Protein AF-A0A535IQD4-F1 (afdb_monomer_lite)

Structure (mmCIF, N/CA/C/O backbone):
data_AF-A0A535IQD4-F1
#
_entry.id   AF-A0A535IQD4-F1
#
loop_
_atom_site.group_PDB
_atom_site.id
_atom_site.type_symbol
_atom_site.label_atom_id
_atom_site.label_alt_id
_atom_site.label_comp_id
_atom_site.label_asym_id
_atom_site.label_entity_id
_atom_site.label_seq_id
_atom_site.pdbx_PDB_ins_code
_atom_site.Cartn_x
_atom_site.Cartn_y
_atom_site.Cartn_z
_atom_site.occupancy
_atom_site.B_iso_or_equiv
_atom_site.auth_seq_id
_atom_site.auth_comp_id
_atom_site.auth_asym_id
_atom_site.auth_atom_id
_atom_site.pdbx_PDB_model_num
ATOM 1 N N . MET A 1 1 ? -20.760 -4.739 12.084 1.00 78.94 1 MET A N 1
ATOM 2 C CA . MET A 1 1 ? -19.435 -4.984 11.487 1.00 78.94 1 MET A CA 1
ATOM 3 C C . MET A 1 1 ? -19.165 -3.822 10.558 1.00 78.94 1 MET A C 1
ATOM 5 O O . MET A 1 1 ? -20.065 -3.495 9.793 1.00 78.94 1 MET A O 1
ATOM 9 N N . ILE A 1 2 ? -18.024 -3.152 10.700 1.00 91.19 2 ILE A N 1
ATOM 10 C CA . ILE A 1 2 ? -17.646 -2.053 9.805 1.00 91.19 2 ILE A CA 1
ATOM 11 C C . ILE A 1 2 ? -17.251 -2.621 8.433 1.00 91.19 2 ILE A C 1
ATOM 13 O O . ILE A 1 2 ? -16.684 -3.709 8.377 1.00 91.19 2 ILE A O 1
ATOM 17 N N . SER A 1 3 ? -17.569 -1.929 7.338 1.00 92.56 3 SER A N 1
ATOM 18 C CA . SER A 1 3 ? -17.108 -2.312 5.997 1.00 92.56 3 SER A CA 1
ATOM 19 C C . SER A 1 3 ? -15.739 -1.709 5.673 1.00 92.56 3 SER A C 1
ATOM 21 O O . SER A 1 3 ? -15.331 -0.702 6.254 1.00 92.56 3 SER A O 1
ATOM 23 N N . GLU A 1 4 ? -15.029 -2.290 4.710 1.00 91.75 4 GLU A N 1
ATOM 24 C CA . GLU A 1 4 ? -13.733 -1.773 4.261 1.00 91.75 4 GLU A CA 1
ATOM 25 C C . GLU A 1 4 ? -13.852 -0.364 3.652 1.00 91.75 4 GLU A C 1
ATOM 27 O O . GLU A 1 4 ? -12.981 0.482 3.850 1.00 91.75 4 GLU A O 1
ATOM 32 N N . GLU A 1 5 ? -14.968 -0.053 2.985 1.00 90.50 5 GLU A N 1
ATOM 33 C CA . GLU A 1 5 ? -15.253 1.296 2.486 1.00 90.50 5 GLU A CA 1
ATOM 34 C C . GLU A 1 5 ? -15.460 2.294 3.626 1.00 90.50 5 GLU A C 1
ATOM 36 O O . GLU A 1 5 ? -15.050 3.448 3.511 1.00 90.50 5 GLU A O 1
ATOM 41 N N . GLN A 1 6 ? -16.105 1.874 4.718 1.00 92.25 6 GLN A N 1
ATOM 42 C CA . GLN A 1 6 ? -16.271 2.715 5.905 1.00 92.25 6 GLN A CA 1
ATOM 43 C C . GLN A 1 6 ? -14.923 2.972 6.583 1.00 92.25 6 GLN A C 1
ATOM 45 O O . GLN A 1 6 ? -14.643 4.113 6.942 1.00 92.25 6 GLN A O 1
ATOM 50 N N . VAL A 1 7 ? -14.064 1.950 6.676 1.00 94.56 7 VAL A N 1
ATOM 51 C CA . VAL A 1 7 ? -12.681 2.098 7.152 1.00 94.56 7 VAL A CA 1
ATOM 52 C C . VAL A 1 7 ? -11.920 3.096 6.280 1.00 94.56 7 VAL A C 1
ATOM 54 O O . VAL A 1 7 ? -11.341 4.040 6.808 1.00 94.56 7 VAL A O 1
ATOM 57 N N . LEU A 1 8 ? -11.954 2.952 4.952 1.00 92.31 8 LEU A N 1
ATOM 58 C CA . LEU A 1 8 ? -11.271 3.879 4.044 1.00 92.31 8 LEU A CA 1
ATOM 59 C C . LEU A 1 8 ? -11.772 5.316 4.172 1.00 92.31 8 LEU A C 1
ATOM 61 O O . LEU A 1 8 ? -10.960 6.234 4.142 1.00 92.31 8 LEU A O 1
ATOM 65 N N . ARG A 1 9 ? -13.083 5.519 4.337 1.00 92.88 9 ARG A N 1
ATOM 66 C CA . ARG A 1 9 ? -13.646 6.853 4.591 1.00 92.88 9 ARG A CA 1
ATOM 67 C C . ARG A 1 9 ? -13.146 7.431 5.910 1.00 92.88 9 ARG A C 1
ATOM 69 O O . ARG A 1 9 ? -12.738 8.582 5.929 1.00 92.88 9 ARG A O 1
ATOM 76 N N . ALA A 1 10 ? -13.119 6.641 6.983 1.00 95.06 10 ALA A N 1
ATOM 77 C CA . ALA A 1 10 ? -12.583 7.083 8.270 1.00 95.06 10 ALA A CA 1
ATOM 78 C C . ALA A 1 10 ? -11.090 7.452 8.182 1.00 95.06 10 ALA A C 1
ATOM 80 O O . ALA A 1 10 ? -10.650 8.409 8.812 1.00 95.06 10 ALA A O 1
ATOM 81 N N . LEU A 1 11 ? -10.311 6.741 7.359 1.00 95.50 11 LEU A N 1
ATOM 82 C CA . LEU A 1 11 ? -8.896 7.050 7.125 1.00 95.50 11 LEU A CA 1
ATOM 83 C C . LEU A 1 11 ? -8.662 8.366 6.366 1.00 95.50 11 LEU A C 1
ATOM 85 O O . LEU A 1 11 ? -7.545 8.875 6.402 1.00 95.50 11 LEU A O 1
ATOM 89 N N . GLN A 1 12 ? -9.680 8.950 5.723 1.00 93.31 12 GLN A N 1
ATOM 90 C CA . GLN A 1 12 ? -9.565 10.289 5.124 1.00 93.31 12 GLN A CA 1
ATOM 91 C C . GLN A 1 12 ? -9.454 11.399 6.182 1.00 93.31 12 GLN A C 1
ATOM 93 O O . GLN A 1 12 ? -9.018 12.499 5.851 1.00 93.31 12 GLN A O 1
ATOM 98 N N . ASP A 1 13 ? -9.788 11.113 7.445 1.00 94.06 13 ASP A N 1
ATOM 99 C CA . ASP A 1 13 ? -9.617 12.046 8.565 1.00 94.06 13 ASP A CA 1
ATOM 100 C C . ASP A 1 13 ? -8.165 12.090 9.081 1.00 94.06 13 ASP A C 1
ATOM 102 O O . ASP A 1 13 ? -7.821 12.958 9.883 1.00 94.06 13 ASP A O 1
ATOM 106 N N . VAL A 1 14 ? -7.307 11.158 8.645 1.00 94.50 14 VAL A N 1
ATOM 107 C CA . VAL A 1 14 ? -5.899 11.087 9.055 1.00 94.50 14 VAL A CA 1
ATOM 108 C C . VAL A 1 14 ? -5.026 11.810 8.032 1.00 94.50 14 VAL A C 1
ATOM 110 O O . VAL A 1 14 ? -5.018 11.466 6.846 1.00 94.50 14 VAL A O 1
ATOM 113 N N . ALA A 1 15 ? -4.273 12.806 8.493 1.00 91.00 15 ALA A N 1
ATOM 114 C CA . ALA A 1 15 ? -3.395 13.626 7.665 1.00 91.00 15 ALA A CA 1
ATOM 115 C C . ALA A 1 15 ? -1.919 13.286 7.877 1.00 91.00 15 ALA A C 1
ATOM 117 O O . ALA A 1 15 ? -1.510 12.899 8.968 1.00 91.00 15 ALA A O 1
ATOM 118 N N . ASP A 1 16 ? -1.121 13.454 6.826 1.00 87.88 16 ASP A N 1
ATOM 119 C CA . ASP A 1 16 ? 0.334 13.411 6.944 1.00 87.88 16 ASP A CA 1
ATOM 120 C C . ASP A 1 16 ? 0.828 14.771 7.492 1.00 87.88 16 ASP A C 1
ATOM 122 O O . ASP A 1 16 ? 0.499 15.805 6.911 1.00 87.88 16 ASP A O 1
ATOM 126 N N . PRO A 1 17 ? 1.595 14.832 8.596 1.00 85.81 17 PRO A N 1
ATOM 127 C CA . PRO A 1 17 ? 2.080 16.101 9.148 1.00 85.81 17 PRO A CA 1
ATOM 128 C C . PRO A 1 17 ? 2.995 16.899 8.203 1.00 85.81 17 PRO A C 1
ATOM 130 O O . PRO A 1 17 ? 3.140 18.111 8.366 1.00 85.81 17 PRO A O 1
ATOM 133 N N . GLU A 1 18 ? 3.629 16.235 7.234 1.00 86.31 18 GLU A N 1
ATOM 134 C CA . GLU A 1 18 ? 4.559 16.842 6.278 1.00 86.31 18 GLU A CA 1
ATOM 135 C C . GLU A 1 18 ? 3.865 17.301 4.986 1.00 86.31 18 GLU A C 1
ATOM 137 O O . GLU A 1 18 ? 4.375 18.183 4.288 1.00 86.31 18 GLU A O 1
ATOM 142 N N . PHE A 1 19 ? 2.695 16.739 4.659 1.00 82.94 19 PHE A N 1
ATOM 143 C CA . PHE A 1 19 ? 1.960 17.034 3.427 1.00 82.94 19 PHE A CA 1
ATOM 144 C C . PHE A 1 19 ? 0.535 17.533 3.716 1.00 82.94 19 PHE A C 1
ATOM 146 O O . PHE A 1 19 ? -0.193 16.911 4.476 1.00 82.94 19 PHE A O 1
ATOM 153 N N . PRO A 1 20 ? 0.051 18.600 3.052 1.00 81.94 20 PRO A N 1
ATOM 154 C CA . PRO A 1 20 ? -1.264 19.190 3.329 1.00 81.94 20 PRO A CA 1
ATOM 155 C C . PRO A 1 20 ? -2.430 18.389 2.705 1.00 81.94 20 PRO A C 1
ATOM 157 O O . PRO A 1 20 ? -3.270 18.94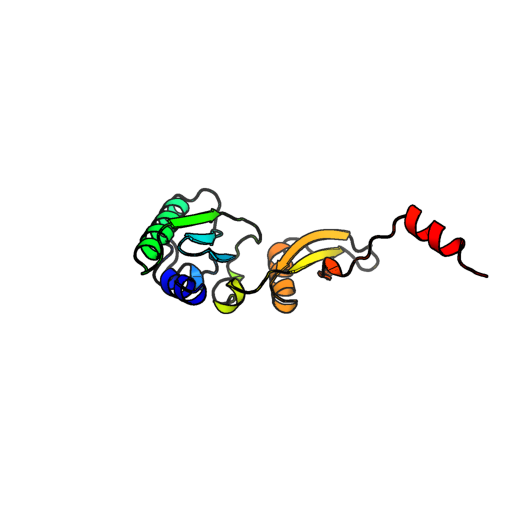9 2.004 1.00 81.94 20 PRO A O 1
ATOM 160 N N . THR A 1 21 ? -2.467 17.070 2.900 1.00 86.38 21 THR A N 1
ATOM 161 C CA . THR A 1 21 ? -3.513 16.164 2.400 1.00 86.38 21 THR A CA 1
ATOM 162 C C . THR A 1 21 ? -3.646 14.924 3.294 1.00 86.38 21 THR A C 1
ATOM 164 O O . THR A 1 21 ? -2.739 14.602 4.061 1.00 86.38 21 THR A O 1
ATOM 167 N N . ASN A 1 22 ? -4.770 14.207 3.193 1.00 91.25 22 ASN A N 1
ATOM 168 C CA . ASN A 1 22 ? -4.969 12.959 3.935 1.00 91.25 22 ASN A CA 1
ATOM 169 C C . ASN A 1 22 ? -4.186 11.782 3.332 1.00 91.25 22 ASN A C 1
ATOM 171 O O . ASN A 1 22 ? -3.835 11.778 2.148 1.00 91.25 22 ASN A O 1
ATOM 175 N N . ILE A 1 23 ? -3.947 10.759 4.153 1.00 91.75 23 ILE A N 1
ATOM 176 C CA . ILE A 1 23 ? -3.136 9.585 3.799 1.00 91.75 23 ILE A CA 1
ATOM 177 C C . ILE A 1 23 ? -3.759 8.710 2.697 1.00 91.75 23 ILE A C 1
ATOM 179 O O . ILE A 1 23 ? -3.041 7.968 2.020 1.00 91.75 23 ILE A O 1
ATOM 183 N N . VAL A 1 24 ? -5.079 8.793 2.492 1.00 89.50 24 VAL A N 1
ATOM 184 C CA . VAL A 1 24 ? -5.784 8.069 1.422 1.00 89.50 24 VAL A CA 1
ATOM 185 C C . VAL A 1 24 ? -5.507 8.740 0.080 1.00 89.50 24 VAL A C 1
ATOM 187 O O . VAL A 1 24 ? -5.028 8.083 -0.842 1.00 89.50 24 VAL A O 1
ATOM 190 N N . ASP A 1 25 ? -5.709 10.053 -0.007 1.00 85.62 25 ASP A N 1
ATOM 191 C CA . ASP A 1 25 ? -5.496 10.838 -1.228 1.00 85.62 25 ASP A CA 1
ATOM 192 C C . ASP A 1 25 ? -4.009 10.958 -1.590 1.00 85.62 25 ASP A C 1
ATOM 194 O O . ASP A 1 25 ? -3.650 11.025 -2.770 1.00 85.62 25 ASP A 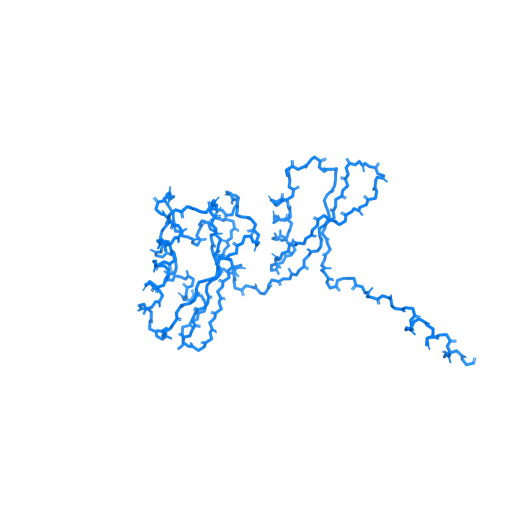O 1
ATOM 198 N N . LEU A 1 26 ? -3.124 10.920 -0.586 1.00 87.25 26 LEU A N 1
ATOM 199 C CA . LEU A 1 26 ? -1.676 10.815 -0.783 1.00 87.25 26 LEU A CA 1
ATOM 200 C C . LEU A 1 26 ? -1.261 9.436 -1.338 1.00 87.25 26 LEU A C 1
ATOM 202 O O . LEU A 1 26 ? -0.145 9.269 -1.837 1.00 87.25 26 LEU A O 1
ATOM 206 N N . GLY A 1 27 ? -2.151 8.442 -1.279 1.00 86.62 27 GLY A N 1
ATOM 207 C CA . GLY A 1 27 ? -1.903 7.088 -1.764 1.00 86.62 27 GLY A CA 1
ATOM 208 C C . GLY A 1 27 ? -0.989 6.269 -0.851 1.00 86.62 27 GLY A C 1
ATOM 209 O O . GLY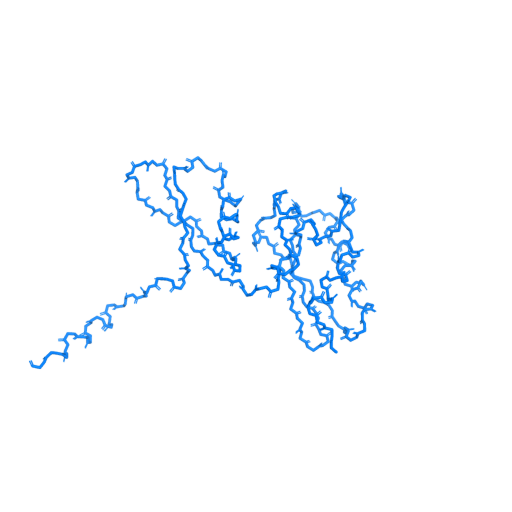 A 1 27 ? -0.260 5.406 -1.348 1.00 86.62 27 GLY A O 1
ATOM 210 N N . LEU A 1 28 ? -0.994 6.548 0.460 1.00 90.62 28 LEU A N 1
ATOM 211 C CA . LEU A 1 28 ? -0.234 5.779 1.452 1.00 90.62 28 LEU A CA 1
ATOM 212 C C . LEU A 1 28 ? -0.929 4.463 1.814 1.00 90.62 28 LEU A C 1
ATOM 214 O O . LEU A 1 28 ? -0.265 3.499 2.189 1.00 90.62 28 LEU A O 1
ATOM 218 N N . ILE A 1 29 ? -2.255 4.390 1.685 1.00 91.81 29 ILE A N 1
ATOM 219 C CA . ILE A 1 29 ? -2.999 3.159 1.960 1.00 91.81 29 ILE A CA 1
ATOM 220 C C . ILE A 1 29 ? -2.855 2.183 0.782 1.00 91.81 29 ILE A C 1
ATOM 222 O O . ILE A 1 29 ? -3.294 2.445 -0.337 1.00 91.81 29 ILE A O 1
ATOM 226 N N . CYS A 1 30 ? -2.244 1.030 1.052 1.00 86.31 30 CYS A N 1
ATOM 227 C CA . CYS A 1 30 ? -1.987 -0.042 0.086 1.00 86.31 30 CYS A CA 1
ATOM 228 C C . CYS A 1 30 ? -3.000 -1.194 0.163 1.00 86.31 30 CYS A C 1
ATOM 230 O O . CYS A 1 30 ? -3.014 -2.035 -0.737 1.00 86.31 30 CYS A O 1
ATOM 232 N N . GLY A 1 31 ? -3.794 -1.269 1.232 1.00 88.44 31 GLY A N 1
ATOM 233 C CA . GLY A 1 31 ? -4.824 -2.291 1.417 1.00 88.44 31 GLY A CA 1
ATOM 234 C C . GLY A 1 31 ? -5.543 -2.154 2.757 1.00 88.44 31 GLY A C 1
ATOM 235 O O . GLY A 1 31 ? -4.956 -1.681 3.733 1.00 88.44 31 GLY A O 1
ATOM 236 N N . VAL A 1 32 ? -6.797 -2.593 2.797 1.00 92.06 32 VAL A N 1
ATOM 237 C CA . VAL A 1 32 ? -7.613 -2.703 4.011 1.00 92.06 32 VAL A CA 1
ATOM 238 C C . VAL A 1 32 ? -8.281 -4.070 3.993 1.00 92.06 32 VAL A C 1
ATOM 240 O O . VAL A 1 32 ? -8.827 -4.459 2.970 1.00 92.06 32 VAL A O 1
ATOM 243 N N . GLU A 1 33 ? -8.216 -4.778 5.114 1.00 92.00 33 GLU A N 1
ATOM 244 C CA . GLU A 1 33 ? -8.868 -6.072 5.318 1.00 92.00 33 GLU A CA 1
ATOM 245 C C . GLU A 1 33 ? -9.641 -6.001 6.645 1.00 92.00 33 GLU A C 1
ATOM 247 O O . GLU A 1 33 ? -9.081 -5.604 7.676 1.00 92.00 33 GLU A O 1
ATOM 252 N N . VAL A 1 34 ? -10.928 -6.362 6.637 1.00 93.62 34 VAL A N 1
ATOM 253 C CA . VAL A 1 34 ? -11.754 -6.414 7.856 1.00 93.62 34 VAL A CA 1
ATOM 254 C C . VAL A 1 34 ? -12.150 -7.854 8.169 1.00 93.62 34 VAL A C 1
ATOM 256 O O . VAL A 1 34 ? -12.823 -8.522 7.387 1.00 93.62 34 VAL A O 1
ATOM 259 N N . HIS A 1 35 ? -11.774 -8.320 9.360 1.00 93.38 35 HIS A N 1
ATOM 260 C CA . HIS A 1 35 ? -12.146 -9.630 9.886 1.00 93.38 35 HIS A CA 1
ATOM 261 C C . HIS A 1 35 ? -12.891 -9.456 11.207 1.00 93.38 35 HIS A C 1
ATOM 263 O O . HIS A 1 35 ? -12.286 -9.187 12.244 1.00 93.38 35 HIS A O 1
ATOM 269 N N . GLU A 1 36 ? -14.215 -9.603 11.166 1.00 91.69 36 GLU A N 1
ATOM 270 C CA . GLU A 1 36 ? -15.102 -9.356 12.306 1.00 91.69 36 GLU A CA 1
ATOM 271 C C . GLU A 1 36 ? -14.929 -7.941 12.885 1.00 91.69 36 GLU A C 1
ATOM 273 O O . GLU A 1 36 ? -15.391 -6.969 12.295 1.00 91.69 36 GLU A O 1
ATOM 278 N N . SER A 1 37 ? -14.277 -7.806 14.038 1.00 93.69 37 SER A N 1
ATOM 279 C CA . SER A 1 37 ? -13.985 -6.523 14.684 1.00 93.69 37 SER A CA 1
ATOM 280 C C . SER A 1 37 ? -12.501 -6.144 14.621 1.00 93.69 37 SER A C 1
ATOM 282 O O . SER A 1 37 ? -12.073 -5.197 15.284 1.00 93.69 37 SER A O 1
ATOM 284 N N . VAL A 1 38 ? -11.696 -6.887 13.857 1.00 95.88 38 VAL A N 1
ATOM 285 C CA . VAL A 1 38 ? -10.270 -6.628 13.652 1.00 95.88 38 VAL A CA 1
ATOM 286 C C . VAL A 1 38 ? -10.067 -5.998 12.280 1.00 95.88 38 VAL A C 1
ATOM 288 O O . VAL A 1 38 ? -10.402 -6.596 11.259 1.00 95.88 38 VAL A O 1
ATOM 291 N N . VAL A 1 39 ? -9.481 -4.804 12.258 1.00 96.94 39 VAL A N 1
ATOM 292 C CA . VAL A 1 39 ? -9.130 -4.097 11.022 1.00 96.94 39 VAL A CA 1
ATOM 293 C C . VAL A 1 39 ? -7.628 -4.190 10.802 1.00 96.94 39 VAL A C 1
ATOM 295 O O . VAL A 1 39 ? -6.841 -3.825 11.680 1.00 96.94 39 VAL A O 1
ATOM 298 N N . LYS A 1 40 ? -7.221 -4.658 9.625 1.00 96.06 40 LYS A N 1
ATOM 299 C CA . LYS A 1 40 ? -5.828 -4.677 9.193 1.00 96.06 40 LYS A CA 1
ATOM 300 C C . LYS A 1 40 ? -5.634 -3.655 8.077 1.00 96.06 40 LYS A C 1
ATOM 302 O O . LYS A 1 40 ? -6.299 -3.715 7.049 1.00 96.06 40 LYS A O 1
ATOM 307 N N . VAL A 1 41 ? -4.717 -2.715 8.285 1.00 95.25 41 VAL A N 1
ATOM 308 C CA . VAL A 1 41 ? -4.389 -1.653 7.327 1.00 95.25 41 VAL A CA 1
ATOM 309 C C . VAL A 1 41 ? -2.957 -1.839 6.859 1.00 95.25 41 VAL A C 1
ATOM 311 O O . VAL A 1 41 ? -2.029 -1.861 7.669 1.00 95.25 41 VAL A O 1
ATOM 314 N N . ARG A 1 42 ? -2.770 -1.952 5.545 1.00 92.62 42 ARG A N 1
ATOM 315 C CA . ARG A 1 42 ? -1.452 -1.993 4.914 1.00 92.62 42 ARG A CA 1
ATOM 316 C C . ARG A 1 42 ? -1.102 -0.598 4.413 1.00 92.62 42 ARG A C 1
ATOM 318 O O . ARG A 1 42 ? -1.846 -0.034 3.613 1.00 92.62 42 ARG A O 1
ATOM 325 N N . VAL A 1 43 ? 0.018 -0.051 4.867 1.00 92.44 43 VAL A N 1
ATOM 326 C CA . VAL A 1 43 ? 0.417 1.343 4.624 1.00 92.44 43 VAL A CA 1
ATOM 327 C C . VAL A 1 43 ? 1.855 1.417 4.105 1.00 92.44 43 VAL A C 1
ATOM 329 O O . VAL A 1 43 ? 2.706 0.634 4.516 1.00 92.44 43 VAL A O 1
ATOM 332 N N . THR A 1 44 ? 2.122 2.335 3.180 1.00 90.75 44 THR A N 1
ATOM 333 C CA . THR A 1 44 ? 3.467 2.723 2.723 1.00 90.75 44 THR A CA 1
ATOM 334 C C . THR A 1 44 ? 3.744 4.167 3.126 1.00 90.75 44 THR A C 1
ATOM 336 O O . THR A 1 44 ? 2.821 4.902 3.464 1.00 90.75 44 THR A O 1
ATOM 339 N N . PHE A 1 45 ? 4.999 4.600 3.043 1.00 89.94 45 PHE A N 1
ATOM 340 C CA . PHE A 1 45 ? 5.394 5.975 3.350 1.00 89.94 45 PHE A CA 1
ATOM 341 C C . PHE A 1 45 ? 6.239 6.589 2.243 1.00 89.94 45 PHE A C 1
ATOM 343 O O . PHE A 1 45 ? 6.716 5.895 1.345 1.00 89.94 45 PHE A O 1
ATOM 350 N N . THR A 1 46 ? 6.420 7.904 2.324 1.00 84.31 46 THR A N 1
ATOM 351 C CA . THR A 1 46 ? 7.186 8.703 1.363 1.00 84.31 46 THR A CA 1
ATOM 352 C C . THR A 1 46 ? 8.702 8.507 1.491 1.00 84.31 46 THR A C 1
ATOM 354 O O . THR A 1 46 ? 9.411 8.639 0.495 1.00 84.31 46 THR A O 1
ATOM 357 N N . ALA A 1 47 ? 9.204 8.161 2.684 1.00 81.00 47 ALA A N 1
ATOM 358 C CA . ALA A 1 47 ? 10.624 7.924 2.964 1.00 81.00 47 ALA A CA 1
ATOM 359 C C . ALA A 1 47 ? 10.819 6.968 4.151 1.00 81.00 47 ALA A C 1
ATOM 361 O O . ALA A 1 47 ? 10.038 7.007 5.091 1.00 81.00 47 ALA A O 1
ATOM 362 N N . MET A 1 48 ? 11.865 6.132 4.138 1.00 80.50 48 MET A N 1
ATOM 363 C CA . MET A 1 48 ? 12.182 5.189 5.226 1.00 80.50 48 MET A CA 1
ATOM 364 C C . MET A 1 48 ? 12.682 5.898 6.498 1.00 80.50 48 MET A C 1
ATOM 366 O O . MET A 1 48 ? 13.566 6.745 6.415 1.00 80.50 48 MET A O 1
ATOM 370 N N . GLY A 1 49 ? 12.184 5.497 7.675 1.00 74.38 49 GLY A N 1
ATOM 371 C CA . GLY A 1 49 ? 12.704 5.948 8.975 1.00 74.38 49 GLY A CA 1
ATOM 372 C C . GLY A 1 49 ? 12.304 7.368 9.392 1.00 74.38 49 GLY A C 1
ATOM 373 O O . GLY A 1 49 ? 12.953 7.945 10.262 1.00 74.38 49 GLY A O 1
ATOM 374 N N . CYS A 1 50 ? 11.266 7.944 8.778 1.00 77.12 50 CYS A N 1
ATOM 375 C CA . CYS A 1 50 ? 10.740 9.246 9.183 1.00 77.12 50 CYS A CA 1
ATOM 376 C C . CYS A 1 50 ? 9.985 9.123 10.524 1.00 77.12 50 CYS A C 1
ATOM 378 O O . CYS A 1 50 ? 9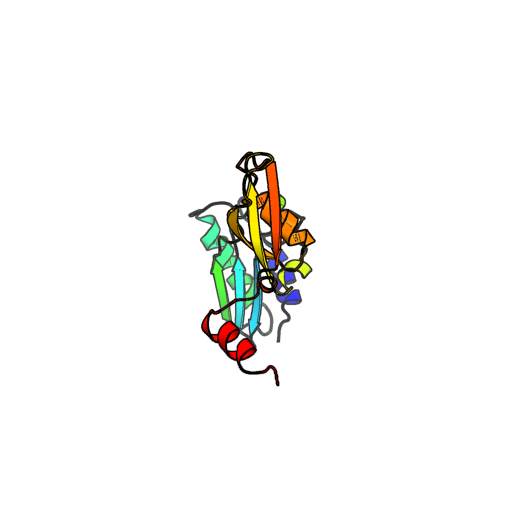.116 8.258 10.632 1.00 77.12 50 CYS A O 1
ATOM 380 N N . PRO A 1 51 ? 10.239 9.981 11.533 1.00 78.75 51 PRO A N 1
ATOM 381 C CA . PRO A 1 51 ? 9.501 9.951 12.802 1.00 78.75 51 PRO A CA 1
ATOM 382 C C . PRO A 1 51 ? 7.985 10.146 12.630 1.00 78.75 51 PRO A C 1
ATOM 384 O O . PRO A 1 51 ? 7.206 9.648 13.438 1.00 78.75 51 PRO A O 1
ATOM 387 N N . CYS A 1 52 ? 7.550 10.796 11.546 1.00 86.62 52 CYS A N 1
ATOM 388 C CA . CYS A 1 52 ? 6.133 10.948 11.211 1.00 86.62 52 CYS A CA 1
ATOM 389 C C . CYS A 1 52 ? 5.432 9.608 10.923 1.00 86.62 52 CYS A C 1
ATOM 391 O O . CYS A 1 52 ? 4.211 9.536 11.013 1.00 86.62 52 CYS A O 1
ATOM 393 N N . MET A 1 53 ? 6.172 8.539 10.601 1.00 90.12 53 MET A N 1
ATOM 394 C CA . MET A 1 53 ? 5.602 7.206 10.375 1.00 90.12 53 MET A CA 1
ATOM 395 C C . MET A 1 53 ? 4.863 6.687 11.596 1.00 90.12 53 MET A C 1
ATOM 397 O O . MET A 1 53 ? 3.715 6.263 11.480 1.00 90.12 53 MET A O 1
ATOM 401 N N . ASP A 1 54 ? 5.525 6.732 12.752 1.00 90.38 54 ASP A N 1
ATOM 402 C CA . ASP A 1 54 ? 4.974 6.212 13.997 1.00 90.38 54 ASP A CA 1
ATOM 403 C C . ASP A 1 54 ? 3.715 7.001 14.370 1.00 90.38 54 ASP A C 1
ATOM 405 O O . ASP A 1 54 ? 2.689 6.404 14.694 1.00 90.38 54 ASP A O 1
ATOM 409 N N . TRP A 1 55 ? 3.747 8.327 14.196 1.00 91.44 55 TRP A N 1
ATOM 410 C CA . TRP A 1 55 ? 2.595 9.204 14.425 1.00 91.44 55 TRP A CA 1
ATOM 411 C C . TRP A 1 55 ? 1.420 8.869 13.508 1.00 91.44 55 TRP A C 1
ATOM 413 O O . TRP A 1 55 ? 0.310 8.667 13.989 1.00 91.44 55 TRP A O 1
ATOM 423 N N . ILE A 1 56 ? 1.655 8.716 12.202 1.00 93.62 56 ILE A N 1
ATOM 424 C CA . ILE A 1 56 ? 0.600 8.335 11.253 1.00 93.62 56 ILE A CA 1
ATOM 425 C C . ILE A 1 56 ? 0.012 6.964 11.620 1.00 93.62 56 ILE A C 1
ATOM 427 O O . ILE A 1 56 ? -1.199 6.766 11.544 1.00 93.62 56 ILE A O 1
ATOM 431 N N . GLN A 1 57 ? 0.835 5.996 12.035 1.00 94.62 57 GLN A N 1
ATOM 432 C CA . GLN A 1 57 ? 0.337 4.682 12.455 1.00 94.62 57 GLN A CA 1
ATOM 433 C C . GLN A 1 57 ? -0.482 4.741 13.746 1.00 94.62 57 GLN A C 1
ATOM 435 O O . GLN A 1 57 ? -1.455 3.993 13.883 1.00 94.62 57 GLN A O 1
ATOM 440 N N . GLU A 1 58 ? -0.092 5.586 14.696 1.00 94.88 58 GLU A N 1
ATOM 441 C CA . GLU A 1 58 ? -0.854 5.844 15.917 1.00 94.88 58 GLU A CA 1
ATOM 442 C C . GLU A 1 58 ? -2.188 6.524 15.605 1.00 94.88 58 GLU A C 1
ATOM 444 O O . GLU A 1 58 ? -3.221 6.046 16.077 1.00 94.88 58 GLU A O 1
ATOM 449 N N . ASP A 1 59 ? -2.198 7.532 14.732 1.00 95.56 59 ASP A N 1
ATOM 450 C CA . ASP A 1 59 ? -3.412 8.226 14.300 1.00 95.56 59 ASP A CA 1
ATOM 451 C C . ASP A 1 59 ? -4.367 7.295 13.547 1.00 95.56 59 ASP A C 1
ATOM 453 O O . ASP A 1 59 ? -5.566 7.285 13.829 1.00 95.56 59 ASP A O 1
ATOM 457 N N . ILE A 1 60 ? -3.853 6.433 12.658 1.00 96.62 60 ILE A N 1
ATOM 458 C CA . ILE A 1 60 ? -4.639 5.370 12.008 1.00 96.62 60 ILE A CA 1
ATOM 459 C C . ILE A 1 60 ? -5.324 4.495 13.062 1.00 96.62 60 ILE A C 1
ATOM 461 O O . ILE A 1 60 ? -6.527 4.233 12.975 1.00 96.62 60 ILE A O 1
ATOM 465 N N . LYS A 1 61 ? -4.571 4.026 14.065 1.00 96.81 61 LYS A N 1
ATOM 466 C CA . LYS A 1 61 ? -5.116 3.164 15.124 1.00 96.81 61 LYS A CA 1
ATOM 467 C C . LYS A 1 61 ? -6.158 3.904 15.950 1.00 96.81 61 LYS A C 1
ATOM 469 O O . LYS A 1 61 ? -7.244 3.366 16.144 1.00 96.81 61 LYS A O 1
ATOM 474 N N . ALA A 1 62 ? -5.852 5.112 16.415 1.00 96.75 62 ALA A N 1
ATOM 475 C CA . ALA A 1 62 ? -6.748 5.914 17.238 1.00 96.75 62 ALA A CA 1
ATOM 476 C C . ALA A 1 62 ? -8.051 6.230 16.496 1.00 96.75 62 ALA A C 1
ATOM 478 O O . ALA A 1 62 ? -9.138 6.037 17.043 1.00 96.75 62 ALA A O 1
ATOM 479 N N . ARG A 1 63 ? -7.946 6.635 15.226 1.00 97.12 63 ARG A N 1
ATOM 480 C CA . ARG A 1 63 ? -9.098 6.955 14.388 1.00 97.12 63 ARG A CA 1
ATOM 481 C C . ARG A 1 63 ? -9.976 5.740 14.132 1.00 97.12 63 ARG A C 1
ATOM 483 O O . ARG A 1 63 ? -11.189 5.856 14.218 1.00 97.12 63 ARG A O 1
ATOM 490 N N . LEU A 1 64 ? -9.400 4.581 13.824 1.00 96.94 64 LEU A N 1
ATOM 491 C CA . LEU A 1 64 ? -10.193 3.382 13.548 1.00 96.94 64 LEU A CA 1
ATOM 492 C C . LEU A 1 64 ? -10.753 2.730 14.817 1.00 96.94 64 LEU A C 1
ATOM 494 O O . LEU A 1 64 ? -11.825 2.141 14.762 1.00 96.94 64 LEU A O 1
ATOM 498 N N . LEU A 1 65 ? -10.081 2.852 15.964 1.00 96.94 65 LEU A N 1
ATOM 499 C CA . LEU A 1 65 ? -10.598 2.359 17.247 1.00 96.94 65 LEU A CA 1
ATOM 500 C C . LEU A 1 65 ? -11.802 3.161 17.764 1.00 96.94 65 LEU A C 1
ATOM 502 O O . LEU A 1 65 ? -12.535 2.652 18.608 1.00 96.94 65 LEU A O 1
ATOM 506 N N . SER A 1 66 ? -12.022 4.390 17.283 1.00 95.81 66 SER A N 1
ATOM 507 C CA . SER A 1 66 ? -13.227 5.158 17.618 1.00 95.81 66 SER A CA 1
ATOM 508 C C . SER A 1 66 ? -14.453 4.759 16.788 1.00 95.81 66 SER A C 1
ATOM 510 O O . SER A 1 66 ? -15.568 5.171 17.112 1.00 95.81 66 SER A O 1
ATOM 512 N N . GLU A 1 67 ? -14.275 3.942 15.746 1.00 95.81 67 GLU A N 1
ATOM 513 C CA . GLU A 1 67 ? -15.373 3.462 14.916 1.00 95.81 67 GLU A CA 1
ATOM 514 C C . GLU A 1 67 ? -16.181 2.355 15.600 1.00 95.81 67 GLU A C 1
ATOM 516 O O . GLU A 1 67 ? -15.655 1.405 16.190 1.00 95.81 67 GLU A O 1
ATOM 521 N N . ALA A 1 68 ? -17.504 2.434 15.461 1.00 93.38 68 ALA A N 1
ATOM 522 C CA . ALA A 1 68 ? -18.401 1.439 16.025 1.00 93.38 68 ALA A CA 1
ATOM 523 C C . ALA A 1 68 ? -18.175 0.060 15.377 1.00 93.38 68 ALA A C 1
ATOM 525 O O . ALA A 1 68 ? -18.373 -0.134 14.177 1.00 93.38 68 ALA A O 1
ATOM 526 N N . GLY A 1 69 ? -17.824 -0.931 16.199 1.00 91.88 69 GLY A N 1
ATOM 527 C CA . GLY A 1 69 ? -17.600 -2.307 15.752 1.00 91.88 69 GLY A CA 1
ATOM 528 C C . GLY A 1 69 ? -16.142 -2.662 15.457 1.00 91.88 69 GLY A C 1
ATOM 529 O O . GLY A 1 69 ? -15.899 -3.779 15.006 1.00 91.88 69 GLY A O 1
ATOM 530 N N . VAL A 1 70 ? -15.189 -1.771 15.747 1.00 96.56 70 VAL A N 1
ATOM 531 C CA . VAL A 1 70 ? -13.750 -2.071 15.737 1.00 96.56 70 VAL A CA 1
ATOM 532 C C . VAL A 1 70 ? -13.275 -2.327 17.168 1.00 96.56 70 VAL A C 1
ATOM 534 O O . VAL A 1 70 ? -13.456 -1.497 18.050 1.00 96.56 70 VAL A O 1
ATOM 537 N N . SER A 1 71 ? -12.661 -3.485 17.419 1.00 96.00 71 SER A N 1
ATOM 538 C CA . SER A 1 71 ? -12.057 -3.830 18.717 1.00 96.00 71 SER A CA 1
ATOM 539 C C . SER A 1 71 ? -10.532 -3.863 18.676 1.00 96.00 71 SER A C 1
ATOM 541 O O . SER A 1 71 ? -9.879 -3.773 19.716 1.00 96.00 71 SER A O 1
ATOM 543 N N . ARG A 1 72 ? -9.946 -4.013 17.483 1.00 96.25 72 ARG A N 1
ATOM 544 C CA . ARG A 1 72 ? -8.498 -4.073 17.293 1.00 96.25 72 ARG A CA 1
ATOM 545 C C . ARG A 1 72 ? -8.115 -3.547 15.919 1.00 96.25 72 ARG A C 1
ATOM 547 O O . ARG A 1 72 ? -8.749 -3.880 14.924 1.00 96.25 72 ARG A O 1
ATOM 554 N N . VAL A 1 73 ? -7.015 -2.802 15.871 1.00 97.44 73 VAL A N 1
ATOM 555 C CA . VAL A 1 73 ? -6.418 -2.303 14.629 1.00 97.44 73 VAL A CA 1
ATOM 556 C C . VAL A 1 73 ? -4.982 -2.803 14.529 1.00 97.44 73 VAL A C 1
ATOM 558 O O . VAL A 1 73 ? -4.224 -2.743 15.499 1.00 97.44 73 VAL A O 1
ATOM 561 N N . GLN A 1 74 ? -4.610 -3.324 13.364 1.00 96.19 74 GLN A N 1
ATOM 562 C CA . GLN A 1 74 ? -3.255 -3.758 13.039 1.00 96.19 74 GLN A CA 1
ATOM 563 C C . GLN A 1 74 ? -2.756 -2.971 11.831 1.00 96.19 74 GLN A C 1
ATOM 565 O O . GLN A 1 74 ? -3.423 -2.929 10.802 1.00 96.19 74 GLN A O 1
ATOM 570 N N . THR A 1 75 ? -1.579 -2.367 11.948 1.00 95.06 75 THR A N 1
ATOM 571 C CA . THR A 1 75 ? -0.926 -1.648 10.852 1.00 95.06 75 THR A CA 1
ATOM 572 C C . THR A 1 75 ? 0.259 -2.467 10.348 1.00 95.06 75 THR A C 1
ATOM 574 O O . THR A 1 75 ? 1.133 -2.837 11.129 1.00 95.06 75 THR A O 1
ATOM 577 N N . GLU A 1 76 ? 0.295 -2.753 9.049 1.00 93.38 76 GLU A N 1
ATOM 578 C CA . GLU A 1 76 ? 1.400 -3.435 8.369 1.00 93.38 76 GLU A CA 1
ATOM 579 C C . GLU A 1 76 ? 2.092 -2.439 7.438 1.00 93.38 76 GLU A C 1
ATOM 581 O O . GLU A 1 76 ? 1.471 -1.921 6.508 1.00 93.38 76 GLU A O 1
ATOM 586 N N . VAL A 1 77 ? 3.374 -2.165 7.683 1.00 91.44 77 VAL A N 1
ATOM 587 C CA . VAL A 1 77 ? 4.168 -1.324 6.782 1.00 91.44 77 VAL A CA 1
ATOM 588 C C . VAL A 1 77 ? 4.642 -2.165 5.608 1.00 91.44 77 VAL A C 1
ATOM 590 O O . VAL A 1 77 ? 5.238 -3.222 5.805 1.00 91.44 77 VAL A O 1
ATOM 593 N N . THR A 1 78 ? 4.408 -1.683 4.391 1.00 86.69 78 THR A N 1
ATOM 594 C CA . THR A 1 78 ? 4.935 -2.283 3.166 1.00 86.69 78 THR A CA 1
ATOM 595 C C . THR A 1 78 ? 5.643 -1.239 2.318 1.00 86.69 78 THR A C 1
ATOM 597 O O . THR A 1 78 ? 5.245 -0.077 2.286 1.00 86.69 78 THR A O 1
ATOM 600 N N . TRP A 1 79 ? 6.672 -1.684 1.606 1.00 82.44 79 TRP A N 1
ATOM 601 C CA . TRP A 1 79 ? 7.405 -0.896 0.617 1.00 82.44 79 TRP A CA 1
ATOM 602 C C . TRP A 1 79 ? 7.149 -1.385 -0.811 1.00 82.44 79 TRP A C 1
ATOM 604 O O . TRP A 1 79 ? 7.757 -0.880 -1.748 1.00 82.44 79 TRP A O 1
ATOM 614 N N . ASP A 1 80 ? 6.249 -2.362 -0.980 1.00 69.56 80 ASP A N 1
ATOM 615 C CA . ASP A 1 80 ? 5.827 -2.883 -2.278 1.00 69.56 80 ASP A CA 1
ATOM 616 C C . ASP A 1 80 ? 4.331 -2.567 -2.529 1.00 69.56 80 ASP A C 1
ATOM 618 O O . ASP A 1 80 ? 3.444 -3.112 -1.852 1.00 69.56 80 ASP A O 1
ATOM 622 N N . PRO A 1 81 ? 4.007 -1.659 -3.473 1.00 65.50 81 PRO A N 1
ATOM 623 C CA . PRO A 1 81 ? 4.923 -0.953 -4.369 1.00 65.50 81 PRO A CA 1
ATOM 624 C C . PRO A 1 81 ? 5.550 0.260 -3.678 1.00 65.50 81 PRO A C 1
ATOM 626 O O . PRO A 1 81 ? 4.881 0.916 -2.871 1.00 65.50 81 PRO A O 1
ATOM 629 N N . VAL A 1 82 ? 6.775 0.614 -4.081 1.00 71.44 82 VAL A N 1
ATOM 630 C CA . VAL A 1 82 ? 7.459 1.828 -3.608 1.00 71.44 82 VAL A CA 1
ATOM 631 C C . VAL A 1 82 ? 6.556 3.037 -3.856 1.00 71.44 82 VAL A C 1
ATOM 633 O O . VAL A 1 82 ? 5.961 3.191 -4.931 1.00 71.44 82 VAL A O 1
ATOM 636 N N . TRP A 1 83 ? 6.392 3.882 -2.841 1.00 81.50 83 TRP A N 1
ATOM 637 C CA . TRP A 1 83 ? 5.587 5.087 -2.982 1.00 81.50 83 TRP A CA 1
ATOM 638 C C . TRP A 1 83 ? 6.282 6.102 -3.894 1.00 81.50 83 TRP A C 1
ATOM 640 O O . TRP A 1 83 ? 7.489 6.309 -3.813 1.00 81.50 83 TRP A O 1
ATOM 650 N N . THR A 1 84 ? 5.507 6.787 -4.735 1.00 73.50 84 THR A N 1
ATOM 651 C CA . THR A 1 84 ? 5.987 7.941 -5.501 1.00 73.50 84 THR A CA 1
ATOM 652 C C . THR A 1 84 ? 4.906 9.015 -5.573 1.00 73.50 84 THR A C 1
ATOM 654 O O . THR A 1 84 ? 3.711 8.723 -5.474 1.00 73.50 84 THR A O 1
ATOM 657 N N . LYS A 1 85 ? 5.312 10.258 -5.869 1.00 77.06 85 LYS A N 1
ATOM 658 C CA . LYS A 1 85 ? 4.405 11.410 -6.042 1.00 77.06 85 LYS A CA 1
ATOM 659 C C . LYS A 1 85 ? 3.297 11.187 -7.079 1.00 77.06 85 LYS A C 1
ATOM 661 O O . LYS A 1 85 ? 2.297 11.890 -7.055 1.00 77.06 85 LYS A O 1
ATOM 666 N N . ARG A 1 86 ? 3.448 10.216 -7.988 1.00 69.31 86 ARG A N 1
ATOM 667 C CA . ARG A 1 86 ? 2.433 9.890 -9.004 1.00 69.31 86 ARG A CA 1
ATOM 668 C C . ARG A 1 86 ? 1.193 9.214 -8.416 1.00 69.31 86 ARG A C 1
ATOM 670 O O . ARG A 1 86 ? 0.190 9.132 -9.111 1.00 69.31 86 ARG A O 1
ATOM 677 N N . ARG A 1 87 ? 1.253 8.718 -7.174 1.00 73.19 87 ARG A N 1
ATOM 678 C CA . ARG A 1 87 ? 0.110 8.085 -6.491 1.00 73.19 87 ARG A CA 1
ATOM 679 C C . ARG A 1 87 ? -0.904 9.100 -5.969 1.00 73.19 87 ARG A C 1
ATOM 681 O O . ARG A 1 87 ? -2.066 8.741 -5.804 1.00 73.19 87 ARG A O 1
ATOM 688 N N . ILE A 1 88 ? -0.481 10.351 -5.782 1.00 74.44 88 ILE A N 1
ATOM 689 C CA . ILE A 1 88 ? -1.318 11.445 -5.286 1.00 74.44 88 ILE A CA 1
ATOM 690 C C . ILE A 1 88 ? -2.507 11.641 -6.233 1.00 74.44 88 ILE A C 1
ATOM 692 O O . ILE A 1 88 ? -2.320 11.962 -7.406 1.00 74.44 88 ILE A O 1
ATOM 696 N N . GLY A 1 89 ? -3.722 11.394 -5.740 1.00 66.81 89 GLY A N 1
ATOM 697 C CA . GLY A 1 89 ? -4.969 11.501 -6.509 1.00 66.81 89 GLY A CA 1
ATOM 698 C C . GLY A 1 89 ? -5.150 10.488 -7.653 1.00 66.81 89 GLY A C 1
ATOM 699 O O . GLY A 1 89 ? -6.187 10.502 -8.315 1.00 66.81 89 GLY A O 1
ATOM 700 N N . ALA A 1 90 ? -4.174 9.609 -7.903 1.00 60.94 90 ALA A N 1
ATOM 701 C CA . ALA A 1 90 ? -4.248 8.592 -8.953 1.00 60.94 90 ALA A CA 1
ATOM 702 C C . ALA A 1 90 ? -4.911 7.294 -8.474 1.00 60.94 90 ALA A C 1
ATOM 704 O O . ALA A 1 90 ? -5.481 6.568 -9.285 1.00 60.94 90 ALA A O 1
ATOM 705 N N . MET A 1 91 ? -4.834 6.998 -7.173 1.00 63.19 91 MET A N 1
ATOM 706 C CA . MET A 1 91 ? -5.502 5.845 -6.569 1.00 63.19 91 MET A CA 1
ATOM 707 C C . MET A 1 91 ? -6.862 6.257 -6.021 1.00 63.19 91 MET A C 1
ATOM 709 O O . MET A 1 91 ? -6.954 7.141 -5.172 1.00 63.19 91 MET A O 1
ATOM 713 N N . LYS A 1 92 ? -7.925 5.597 -6.480 1.00 68.38 92 LYS A N 1
ATOM 714 C CA . LYS A 1 92 ? -9.255 5.755 -5.890 1.00 68.38 92 LYS A CA 1
ATOM 715 C C . LYS A 1 92 ? -9.378 4.838 -4.671 1.00 68.38 92 LYS A C 1
ATOM 717 O O . LYS A 1 92 ? -8.797 3.752 -4.676 1.00 68.38 92 LYS A O 1
ATOM 722 N N . PRO A 1 93 ? -10.210 5.180 -3.671 1.00 69.06 93 PRO A N 1
ATOM 723 C CA . PRO A 1 93 ? -10.505 4.276 -2.556 1.00 69.06 93 PRO A CA 1
ATOM 724 C C . PRO A 1 93 ? -10.970 2.887 -3.022 1.00 69.06 93 PRO A C 1
ATOM 726 O O . PRO A 1 93 ? -10.581 1.873 -2.453 1.00 69.06 93 PRO A O 1
ATOM 729 N N . SER A 1 94 ? -11.722 2.824 -4.127 1.00 66.12 94 SER A N 1
ATOM 730 C CA . SER A 1 94 ? -12.143 1.561 -4.747 1.00 66.12 94 SER A CA 1
ATOM 731 C C . SER A 1 94 ? -10.990 0.679 -5.221 1.00 66.12 94 SER A C 1
ATOM 733 O O . SER A 1 94 ? -11.175 -0.524 -5.354 1.00 66.12 94 SER A O 1
ATOM 735 N N . ASP A 1 95 ? -9.826 1.254 -5.519 1.00 70.38 95 ASP A N 1
ATOM 736 C CA . ASP A 1 95 ? -8.676 0.519 -6.049 1.00 70.38 95 ASP A CA 1
ATOM 737 C C . ASP A 1 95 ? -7.903 -0.181 -4.925 1.00 70.38 95 ASP A C 1
ATOM 739 O O . ASP A 1 95 ? -7.246 -1.190 -5.165 1.00 70.38 95 ASP A O 1
ATOM 743 N N . VAL A 1 96 ? -8.031 0.322 -3.691 1.00 73.00 96 VAL A N 1
ATOM 744 C CA . VAL A 1 96 ? -7.409 -0.237 -2.483 1.00 73.00 96 VAL A CA 1
ATOM 745 C C . VAL A 1 96 ? -8.071 -1.552 -2.055 1.00 73.00 96 VAL A C 1
ATOM 747 O O . VAL A 1 96 ? -7.396 -2.422 -1.512 1.00 73.00 96 VAL A O 1
ATOM 750 N N . LEU A 1 97 ? -9.373 -1.706 -2.318 1.00 71.81 97 LEU A N 1
ATOM 751 C CA . LEU A 1 97 ? -10.170 -2.868 -1.894 1.00 71.81 97 LEU A CA 1
ATOM 752 C C . LEU A 1 97 ? -10.187 -4.014 -2.911 1.00 71.81 97 LEU A C 1
ATOM 754 O O . LEU A 1 97 ? -10.722 -5.089 -2.655 1.00 71.81 97 LEU A O 1
ATOM 758 N N . ARG A 1 98 ? -9.634 -3.801 -4.107 1.00 69.94 98 ARG A N 1
ATOM 759 C CA . ARG A 1 98 ? -9.659 -4.822 -5.157 1.00 69.94 98 ARG A CA 1
ATOM 760 C C . ARG A 1 98 ? -8.568 -5.874 -4.919 1.00 69.94 98 ARG A C 1
ATOM 762 O O . ARG A 1 98 ? -7.425 -5.503 -4.642 1.00 69.94 98 ARG A O 1
ATOM 769 N N . PRO A 1 99 ? -8.863 -7.175 -5.117 1.00 69.31 99 PRO A N 1
ATOM 770 C CA . PRO A 1 99 ? -7.854 -8.226 -5.045 1.00 69.31 99 PRO A CA 1
ATOM 771 C C . PRO A 1 99 ? -6.695 -7.924 -5.995 1.00 69.31 99 PRO A C 1
ATOM 773 O O . PRO A 1 99 ? -6.900 -7.720 -7.193 1.00 69.31 99 PRO A O 1
ATOM 776 N N . ARG A 1 100 ? -5.466 -7.891 -5.473 1.00 73.50 100 ARG A N 1
ATOM 777 C CA . ARG A 1 100 ? -4.287 -7.597 -6.292 1.00 73.50 100 ARG A CA 1
ATOM 778 C C . ARG A 1 100 ? -3.838 -8.865 -7.016 1.00 73.50 100 ARG A C 1
ATOM 780 O O . ARG A 1 100 ? -3.509 -9.868 -6.390 1.00 73.50 100 ARG A O 1
ATOM 787 N N . ARG A 1 101 ? -3.795 -8.804 -8.343 1.00 83.69 101 ARG A N 1
ATOM 788 C CA . ARG A 1 101 ? -3.174 -9.813 -9.204 1.00 83.69 101 ARG A CA 1
ATOM 789 C C . ARG A 1 101 ? -1.676 -9.543 -9.293 1.00 83.69 101 ARG A C 1
ATOM 791 O O . ARG A 1 101 ? -1.242 -8.390 -9.277 1.00 83.69 101 ARG A O 1
ATOM 798 N N . LYS A 1 102 ? -0.887 -10.610 -9.381 1.00 88.56 102 LYS A N 1
ATOM 799 C CA . LYS A 1 102 ? 0.560 -10.524 -9.578 1.00 88.56 102 LYS A CA 1
ATOM 800 C C . LYS A 1 102 ? 0.866 -10.409 -11.071 1.00 88.56 102 LYS A C 1
ATOM 802 O O . LYS A 1 102 ? 0.276 -11.127 -11.877 1.00 88.56 102 LYS A O 1
ATOM 807 N N . PHE A 1 103 ? 1.784 -9.519 -11.419 1.00 92.94 103 PHE A N 1
ATOM 808 C CA . PHE A 1 103 ? 2.289 -9.324 -12.772 1.00 92.94 103 PHE A CA 1
ATOM 809 C C . PHE A 1 103 ? 3.811 -9.415 -12.764 1.00 92.94 103 PHE A C 1
ATOM 811 O O . PHE A 1 103 ? 4.466 -8.775 -11.940 1.00 92.94 103 PHE A O 1
ATOM 818 N N . ASP A 1 104 ? 4.362 -10.176 -13.700 1.00 94.25 104 ASP A N 1
ATOM 819 C CA . ASP A 1 104 ? 5.794 -10.251 -13.951 1.00 94.25 104 ASP A CA 1
ATOM 820 C C . ASP A 1 104 ? 6.195 -9.127 -14.916 1.00 94.25 104 ASP A C 1
ATOM 822 O O . ASP A 1 104 ? 5.531 -8.885 -15.933 1.00 94.25 104 ASP A O 1
ATOM 826 N N . VAL A 1 105 ? 7.264 -8.409 -14.571 1.00 94.44 105 VAL A N 1
ATOM 827 C CA . VAL A 1 105 ? 7.769 -7.249 -15.312 1.00 94.44 105 VAL A CA 1
ATOM 828 C C . VAL A 1 105 ? 9.011 -7.651 -16.088 1.00 94.44 105 VAL A C 1
ATOM 830 O O . VAL A 1 105 ? 9.974 -8.163 -15.515 1.00 94.44 105 VAL A O 1
ATOM 833 N N . PHE A 1 106 ? 9.003 -7.378 -17.389 1.00 95.50 106 PHE A N 1
ATOM 834 C CA . PHE A 1 106 ? 10.101 -7.679 -18.299 1.00 95.50 106 PHE A CA 1
ATOM 835 C C . PHE A 1 106 ? 10.609 -6.407 -18.963 1.00 95.50 106 PHE A C 1
ATOM 837 O O . PHE A 1 106 ? 9.812 -5.537 -19.318 1.00 95.50 106 PHE A O 1
ATOM 844 N N . ALA A 1 107 ? 11.916 -6.317 -19.189 1.00 95.44 107 ALA A N 1
ATOM 845 C CA . ALA A 1 107 ? 12.510 -5.199 -19.909 1.00 95.44 107 ALA A CA 1
ATOM 846 C C . ALA A 1 107 ? 13.671 -5.622 -20.812 1.00 95.44 107 ALA A C 1
ATOM 848 O O . ALA A 1 107 ? 14.240 -6.706 -20.664 1.00 95.44 107 ALA A O 1
ATOM 849 N N . ARG A 1 108 ? 14.016 -4.746 -21.760 1.00 95.12 108 ARG A 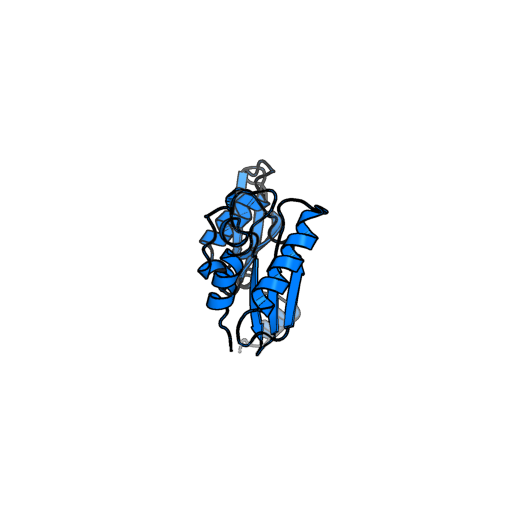N 1
ATOM 850 C CA . ARG A 1 108 ? 15.222 -4.850 -22.594 1.00 95.12 108 ARG A CA 1
ATOM 851 C C . ARG A 1 108 ? 15.834 -3.477 -22.863 1.00 95.12 108 ARG A C 1
ATOM 853 O O . ARG A 1 108 ? 15.128 -2.466 -22.833 1.00 95.12 108 ARG A O 1
ATOM 860 N N . ARG A 1 109 ? 17.144 -3.437 -23.119 1.00 93.19 109 ARG A N 1
ATOM 861 C CA . ARG A 1 109 ? 17.914 -2.188 -23.273 1.00 93.19 109 ARG A CA 1
ATOM 862 C C . ARG A 1 109 ? 18.050 -1.730 -24.721 1.00 93.19 109 ARG A C 1
ATOM 864 O O . ARG A 1 109 ? 18.097 -0.528 -24.955 1.00 93.19 109 ARG A O 1
ATOM 871 N N . ALA A 1 110 ? 18.049 -2.650 -25.680 1.00 94.06 110 ALA A N 1
ATOM 872 C CA . ALA A 1 110 ? 18.064 -2.329 -27.101 1.00 94.06 110 ALA A CA 1
ATOM 873 C C . ALA A 1 110 ? 17.090 -3.194 -27.913 1.00 94.06 110 ALA A C 1
ATOM 875 O O . ALA A 1 110 ? 16.597 -4.236 -27.473 1.00 94.06 110 ALA A O 1
ATOM 876 N N . ALA A 1 111 ? 16.815 -2.755 -29.142 1.00 91.94 111 ALA A N 1
ATOM 877 C CA . ALA A 1 111 ? 16.079 -3.556 -30.106 1.00 91.94 111 ALA A CA 1
ATOM 878 C C . ALA A 1 111 ? 16.875 -4.826 -30.451 1.00 91.94 111 ALA A C 1
ATOM 880 O O . ALA A 1 111 ? 18.030 -4.748 -30.857 1.00 91.94 111 ALA A O 1
ATOM 881 N N . GLY A 1 112 ? 16.240 -5.989 -30.304 1.00 91.56 112 GLY A N 1
ATOM 882 C CA . GLY A 1 112 ? 16.867 -7.294 -30.548 1.00 91.56 112 GLY A CA 1
ATOM 883 C C . GLY A 1 112 ? 17.433 -7.974 -29.299 1.00 91.56 112 GLY A C 1
ATOM 884 O O . GLY A 1 112 ? 17.610 -9.188 -29.326 1.00 91.56 112 GLY A O 1
ATOM 885 N N . ASP A 1 113 ? 17.618 -7.243 -28.195 1.00 94.50 113 ASP A N 1
ATOM 886 C CA . ASP A 1 113 ? 17.972 -7.850 -26.910 1.00 94.50 113 ASP A CA 1
ATOM 887 C C . ASP A 1 113 ? 16.842 -8.767 -26.406 1.00 94.50 113 ASP A C 1
ATOM 889 O O . ASP A 1 113 ? 15.655 -8.479 -26.646 1.00 94.50 113 ASP A O 1
ATOM 893 N N . PRO A 1 114 ? 17.180 -9.844 -25.669 1.00 94.56 114 PRO A N 1
ATOM 894 C CA . PRO A 1 114 ? 16.182 -10.667 -25.006 1.00 94.56 114 PRO A CA 1
ATOM 895 C C . PRO A 1 114 ? 15.418 -9.850 -23.957 1.00 94.56 114 PRO A C 1
ATOM 897 O O . PRO A 1 114 ? 15.980 -8.988 -23.281 1.00 94.56 114 PRO A O 1
ATOM 900 N N . LEU A 1 115 ? 14.128 -10.150 -23.797 1.00 94.56 115 LEU A N 1
ATOM 901 C CA . LEU A 1 115 ? 13.356 -9.662 -22.657 1.00 94.56 115 LEU A CA 1
ATOM 902 C C . LEU A 1 115 ? 13.814 -10.398 -21.399 1.00 94.56 115 LEU A C 1
ATOM 904 O O . LEU A 1 115 ? 13.751 -11.624 -21.338 1.00 94.56 115 LEU A O 1
ATOM 908 N N . VAL A 1 116 ? 14.245 -9.642 -20.395 1.00 94.50 116 VAL A N 1
ATOM 909 C CA . VAL A 1 116 ? 14.672 -10.173 -19.099 1.00 94.50 116 VAL A CA 1
ATOM 910 C C . VAL A 1 116 ? 13.623 -9.816 -18.060 1.00 94.50 116 VAL A C 1
ATOM 912 O O . VAL A 1 116 ? 13.145 -8.682 -18.036 1.00 94.50 116 VAL A O 1
ATOM 915 N N . MET A 1 117 ? 13.255 -10.772 -17.206 1.00 93.44 117 MET A N 1
ATOM 916 C CA . MET A 1 117 ? 12.399 -10.496 -16.055 1.00 93.44 117 MET A CA 1
ATOM 917 C C . MET A 1 117 ? 13.180 -9.653 -15.045 1.00 93.44 117 MET A C 1
ATOM 919 O O . MET A 1 117 ? 14.213 -10.089 -14.542 1.00 93.44 117 MET A O 1
ATOM 923 N N . ILE A 1 118 ? 12.688 -8.452 -14.757 1.00 93.25 118 ILE A N 1
ATOM 924 C CA . ILE A 1 118 ? 13.337 -7.494 -13.850 1.00 93.25 118 ILE A CA 1
ATOM 925 C C . ILE A 1 118 ? 12.635 -7.392 -12.493 1.00 93.25 118 ILE A C 1
ATOM 927 O O . ILE A 1 118 ? 13.177 -6.804 -11.560 1.00 93.25 118 ILE A O 1
ATOM 931 N N . GLY A 1 119 ? 11.443 -7.976 -12.359 1.00 89.75 119 GLY A N 1
ATOM 932 C CA . GLY A 1 119 ? 10.755 -8.070 -11.080 1.00 89.75 119 GLY A CA 1
ATOM 933 C C . GLY A 1 119 ? 9.275 -8.388 -11.211 1.00 89.75 119 GLY A C 1
ATOM 934 O O . GLY A 1 119 ? 8.814 -8.879 -12.241 1.00 89.75 119 GLY A O 1
ATOM 935 N N . THR A 1 120 ? 8.534 -8.120 -10.141 1.00 90.31 120 THR A N 1
ATOM 936 C CA . THR A 1 120 ? 7.100 -8.401 -10.037 1.00 90.31 120 THR A CA 1
ATOM 937 C C . THR A 1 120 ? 6.388 -7.240 -9.377 1.00 90.31 120 THR A C 1
ATOM 939 O O . THR A 1 120 ? 6.927 -6.650 -8.447 1.00 90.31 120 THR A O 1
ATOM 942 N N . ILE A 1 121 ? 5.161 -6.961 -9.805 1.00 86.56 121 ILE A N 1
ATOM 943 C CA . ILE A 1 121 ? 4.289 -5.960 -9.187 1.00 86.56 121 ILE A CA 1
ATOM 944 C C . ILE A 1 121 ? 2.905 -6.539 -8.938 1.00 86.56 121 ILE A C 1
ATOM 946 O O . ILE A 1 121 ? 2.441 -7.433 -9.644 1.00 86.56 121 ILE A O 1
ATOM 950 N N . TYR A 1 122 ? 2.225 -5.998 -7.935 1.00 83.31 122 TYR A N 1
ATOM 951 C CA . TYR A 1 122 ? 0.860 -6.378 -7.593 1.00 83.31 122 TYR A CA 1
ATOM 952 C C . TYR A 1 122 ? -0.098 -5.252 -7.971 1.00 83.31 122 TYR A C 1
ATOM 954 O O . TYR A 1 122 ? 0.083 -4.111 -7.545 1.00 83.31 122 TYR A O 1
ATOM 962 N N . ALA A 1 123 ? -1.147 -5.547 -8.727 1.00 82.25 123 ALA A N 1
ATOM 963 C CA . ALA A 1 123 ? -2.137 -4.554 -9.127 1.00 82.25 123 ALA A CA 1
ATOM 964 C C . ALA A 1 123 ? -3.522 -5.195 -9.294 1.00 82.25 123 ALA A C 1
ATOM 966 O O . ALA A 1 123 ? -3.616 -6.365 -9.658 1.00 82.25 123 ALA A O 1
ATOM 967 N N . PRO A 1 124 ? -4.608 -4.459 -9.033 1.00 76.62 124 PRO A N 1
ATOM 968 C CA . PRO A 1 124 ? -5.962 -4.981 -9.177 1.00 76.62 124 PRO A CA 1
ATOM 969 C C . PRO A 1 124 ? -6.361 -5.219 -10.641 1.00 76.62 124 PRO A C 1
ATOM 971 O O . PRO A 1 124 ? -7.148 -6.116 -10.927 1.00 76.62 124 PRO A O 1
ATOM 974 N N . GLU A 1 125 ? -5.802 -4.449 -11.578 1.00 79.44 125 GLU A N 1
ATOM 975 C CA . GLU A 1 125 ? -6.081 -4.559 -13.012 1.00 79.44 125 GLU A CA 1
ATOM 976 C C . GLU A 1 125 ? -4.883 -4.119 -13.863 1.00 79.44 125 GLU A C 1
ATOM 978 O O . GLU A 1 125 ? -3.952 -3.475 -13.371 1.00 79.44 125 GLU A O 1
ATOM 983 N N . LEU A 1 126 ? -4.911 -4.474 -15.151 1.00 80.88 126 LEU A N 1
ATOM 984 C CA . LEU A 1 126 ? -3.786 -4.290 -16.070 1.00 80.88 126 LEU A CA 1
ATOM 985 C C . LEU A 1 126 ? -3.401 -2.817 -16.274 1.00 80.88 126 LEU A C 1
ATOM 987 O O . LEU A 1 126 ? -2.217 -2.510 -16.394 1.00 80.88 126 LEU A O 1
ATOM 991 N N . ASP A 1 127 ? -4.363 -1.896 -16.304 1.00 81.31 127 ASP A N 1
ATOM 992 C CA . ASP A 1 127 ? -4.057 -0.476 -16.507 1.00 81.31 127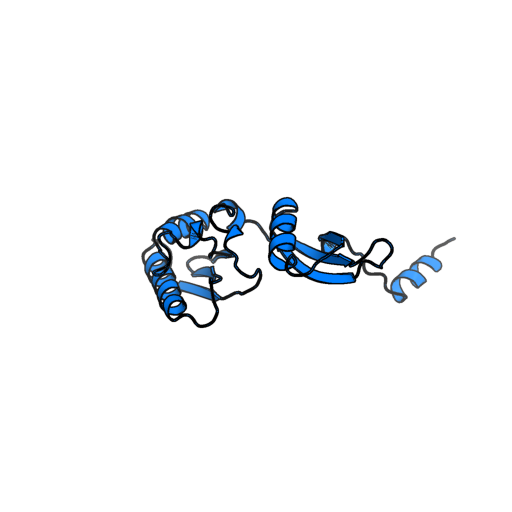 ASP A CA 1
ATOM 993 C C . ASP A 1 127 ? -3.320 0.125 -15.311 1.00 81.31 127 ASP A C 1
ATOM 995 O O . ASP A 1 127 ? -2.319 0.823 -15.487 1.00 81.31 127 ASP A O 1
ATOM 999 N N . LEU A 1 128 ? -3.719 -0.237 -14.089 1.00 77.19 128 LEU A N 1
ATOM 1000 C CA . LEU A 1 128 ? -2.979 0.166 -12.897 1.00 77.19 128 LEU A CA 1
ATOM 1001 C C . LEU A 1 128 ? -1.622 -0.548 -12.814 1.00 77.19 128 LEU A C 1
ATOM 1003 O O . LEU A 1 128 ? -0.628 0.071 -12.441 1.00 77.19 128 LEU A O 1
ATOM 1007 N N . ALA A 1 129 ? -1.552 -1.811 -13.253 1.00 85.50 129 ALA A N 1
ATOM 1008 C CA . ALA A 1 129 ? -0.302 -2.560 -13.371 1.00 85.50 129 ALA A CA 1
ATOM 1009 C C . ALA A 1 129 ? 0.715 -1.832 -14.267 1.00 85.50 129 ALA A C 1
ATOM 1011 O O . ALA A 1 129 ? 1.884 -1.725 -13.904 1.00 85.50 129 ALA A O 1
ATOM 1012 N N . ARG A 1 130 ? 0.272 -1.262 -15.398 1.00 85.44 130 ARG A N 1
ATOM 1013 C CA . ARG A 1 130 ? 1.112 -0.446 -16.298 1.00 85.44 130 ARG A CA 1
ATOM 1014 C C . ARG A 1 130 ? 1.643 0.802 -15.609 1.00 85.44 130 ARG A C 1
ATOM 1016 O O . ARG A 1 130 ? 2.832 1.099 -15.721 1.00 85.44 130 ARG A O 1
ATOM 1023 N N . VAL A 1 131 ? 0.783 1.518 -14.884 1.00 80.25 131 VAL A N 1
ATOM 1024 C CA . VAL A 1 131 ? 1.187 2.716 -14.136 1.00 80.25 131 VAL A CA 1
ATOM 1025 C C . VAL A 1 131 ? 2.207 2.356 -13.062 1.00 80.25 131 VAL A C 1
ATOM 1027 O O . VAL A 1 131 ? 3.225 3.039 -12.954 1.00 80.25 131 VAL A O 1
ATOM 1030 N N . TYR A 1 132 ? 1.971 1.289 -12.298 1.00 80.56 132 TYR A N 1
ATOM 1031 C CA . TYR A 1 132 ? 2.876 0.835 -11.242 1.00 80.56 132 TYR A CA 1
ATOM 1032 C C . TYR A 1 132 ? 4.210 0.377 -11.813 1.00 80.56 132 TYR A C 1
ATOM 1034 O O . TYR A 1 132 ? 5.239 0.888 -11.396 1.00 80.56 132 TYR A O 1
ATOM 1042 N N . ALA A 1 133 ? 4.205 -0.483 -12.830 1.00 85.94 133 ALA A N 1
ATOM 1043 C CA . ALA A 1 133 ? 5.429 -0.953 -13.465 1.00 85.94 133 ALA A CA 1
ATOM 1044 C C . ALA A 1 133 ? 6.265 0.194 -14.037 1.00 85.94 133 ALA A C 1
ATOM 1046 O O . ALA A 1 133 ? 7.465 0.260 -13.793 1.00 85.94 133 ALA A O 1
ATOM 1047 N N . PHE A 1 134 ? 5.635 1.141 -14.737 1.00 82.56 134 PHE A N 1
ATOM 1048 C CA . PHE A 1 134 ? 6.344 2.327 -15.204 1.00 82.56 134 PHE A CA 1
ATOM 1049 C C . PHE A 1 134 ? 6.906 3.127 -14.028 1.00 82.56 134 PHE A C 1
ATOM 1051 O O . PHE A 1 134 ? 8.046 3.549 -14.050 1.00 82.56 134 PHE A O 1
ATOM 1058 N N . THR A 1 135 ? 6.121 3.334 -12.980 1.00 76.00 135 THR A N 1
ATOM 1059 C CA . THR A 1 135 ? 6.530 4.167 -11.846 1.00 76.00 135 THR A CA 1
ATOM 1060 C C . THR A 1 135 ? 7.642 3.530 -11.009 1.00 76.00 135 THR A C 1
ATOM 1062 O O . THR A 1 135 ? 8.457 4.254 -10.453 1.00 76.00 135 THR A O 1
ATOM 1065 N N . THR A 1 136 ? 7.676 2.202 -10.921 1.00 78.81 136 THR A N 1
ATOM 1066 C CA . THR A 1 136 ? 8.673 1.447 -10.154 1.00 78.81 136 THR A CA 1
ATOM 1067 C C . THR A 1 136 ? 9.962 1.215 -10.942 1.00 78.81 136 THR A C 1
ATOM 1069 O O . THR A 1 136 ? 11.027 1.198 -10.341 1.00 78.81 136 THR A O 1
ATOM 1072 N N . TYR A 1 137 ? 9.888 1.040 -12.266 1.00 83.88 137 TYR A N 1
ATOM 1073 C CA . TYR A 1 137 ? 11.036 0.621 -13.080 1.00 83.88 137 TYR A CA 1
ATOM 1074 C C . TYR A 1 137 ? 11.494 1.656 -14.120 1.00 83.88 137 TYR A C 1
ATOM 1076 O O . TYR A 1 137 ? 12.321 1.323 -14.963 1.00 83.88 137 TYR A O 1
ATOM 1084 N N . ASN A 1 138 ? 10.995 2.899 -14.113 1.00 81.75 138 ASN A N 1
ATOM 1085 C CA . ASN A 1 138 ? 11.398 3.920 -15.100 1.00 81.75 138 ASN A CA 1
ATOM 1086 C C . ASN A 1 138 ? 12.747 4.608 -14.833 1.00 81.75 138 ASN A C 1
ATOM 1088 O O . ASN A 1 138 ? 13.119 5.488 -15.607 1.00 81.75 138 ASN A O 1
ATOM 1092 N N . GLU A 1 139 ? 13.459 4.262 -13.762 1.00 76.38 139 GLU A N 1
ATOM 1093 C CA . GLU A 1 139 ? 14.740 4.903 -13.431 1.00 76.38 139 GLU A CA 1
ATOM 1094 C C . GLU A 1 139 ? 15.866 4.514 -14.408 1.00 76.38 139 GLU A C 1
ATOM 1096 O O . GLU A 1 139 ? 16.836 5.253 -14.575 1.00 76.38 139 GLU A O 1
ATOM 1101 N N . ASP A 1 140 ? 15.706 3.390 -15.106 1.00 81.50 140 ASP A N 1
ATOM 1102 C CA . ASP A 1 140 ? 16.618 2.901 -16.137 1.00 81.50 140 ASP A CA 1
ATOM 1103 C C . ASP A 1 140 ? 16.128 3.263 -17.559 1.00 81.50 140 ASP A C 1
ATOM 1105 O O . ASP A 1 140 ? 14.920 3.289 -17.825 1.00 81.50 140 ASP A O 1
ATOM 1109 N N . PRO A 1 141 ? 17.041 3.475 -18.530 1.00 84.69 141 PRO A N 1
ATOM 1110 C CA . PRO A 1 141 ? 16.701 3.808 -19.914 1.00 84.69 141 PRO A CA 1
ATOM 1111 C C . PRO A 1 141 ? 16.283 2.561 -20.712 1.00 84.69 141 PRO A C 1
ATOM 1113 O O . PRO A 1 141 ? 16.965 2.137 -21.647 1.00 84.69 141 PRO A O 1
ATOM 1116 N N . TRP A 1 142 ? 15.172 1.931 -20.335 1.00 88.69 142 TRP A N 1
ATOM 1117 C CA . TRP A 1 142 ? 14.647 0.768 -21.050 1.00 88.69 142 TRP A CA 1
ATOM 1118 C C . TRP A 1 142 ? 14.176 1.140 -22.458 1.00 88.69 142 TRP A C 1
ATOM 1120 O O . TRP A 1 142 ? 13.438 2.107 -22.644 1.00 88.69 142 TRP A O 1
ATOM 1130 N N . TYR A 1 143 ? 14.536 0.320 -23.449 1.00 90.44 143 TYR A N 1
ATOM 1131 C CA . TYR A 1 143 ? 13.954 0.409 -24.790 1.00 90.44 143 TYR A CA 1
ATOM 1132 C C . TYR A 1 143 ? 12.485 -0.025 -24.775 1.00 90.44 143 TYR A C 1
ATOM 1134 O O . TYR A 1 143 ? 11.647 0.547 -25.468 1.00 90.44 143 TYR A O 1
ATOM 1142 N N . GLU A 1 144 ? 12.167 -1.045 -23.976 1.00 92.75 144 GLU A N 1
ATOM 1143 C CA . GLU A 1 144 ? 10.817 -1.580 -23.853 1.00 92.75 144 GLU A CA 1
ATOM 1144 C C . GLU A 1 144 ? 10.587 -2.189 -22.466 1.00 92.75 144 GLU A C 1
ATOM 1146 O O . GLU A 1 144 ? 11.454 -2.891 -21.945 1.00 92.75 144 GLU A O 1
ATOM 1151 N N . LEU A 1 145 ? 9.389 -1.951 -21.920 1.00 93.19 145 LEU A N 1
ATOM 1152 C CA . LEU A 1 145 ? 8.839 -2.566 -20.711 1.00 93.19 145 LEU A CA 1
ATOM 1153 C C . LEU A 1 145 ? 7.587 -3.367 -21.087 1.00 93.19 145 LEU A C 1
ATOM 1155 O O . LEU A 1 145 ? 6.707 -2.860 -21.787 1.00 93.19 145 LEU A O 1
ATOM 1159 N N . ARG A 1 146 ? 7.486 -4.606 -20.605 1.00 94.25 146 ARG A N 1
ATOM 1160 C CA . ARG A 1 146 ? 6.323 -5.482 -20.797 1.00 94.25 146 ARG A CA 1
ATOM 1161 C C . ARG A 1 146 ? 5.837 -6.066 -19.481 1.00 94.25 146 ARG A C 1
ATOM 1163 O O . ARG A 1 146 ? 6.610 -6.259 -18.548 1.00 94.25 146 ARG A O 1
ATOM 1170 N N . LEU A 1 147 ? 4.545 -6.373 -19.450 1.00 94.69 147 LEU A N 1
ATOM 1171 C CA . LEU A 1 147 ? 3.875 -7.007 -18.323 1.00 94.69 147 LEU A CA 1
ATOM 1172 C C . LEU A 1 147 ? 3.200 -8.290 -18.774 1.00 94.69 147 LEU A C 1
ATOM 1174 O O . LEU A 1 147 ? 2.522 -8.298 -19.803 1.00 94.69 147 LEU A O 1
ATOM 1178 N N . ALA A 1 148 ? 3.342 -9.335 -17.969 1.00 93.62 148 ALA A N 1
ATOM 1179 C CA . ALA A 1 148 ? 2.572 -10.562 -18.094 1.00 93.62 148 ALA A CA 1
ATOM 1180 C C . ALA A 1 148 ? 1.846 -10.831 -16.768 1.00 93.62 148 ALA A C 1
ATOM 1182 O O . ALA A 1 148 ? 2.465 -10.697 -15.712 1.00 93.62 148 ALA A O 1
ATOM 1183 N N . PRO A 1 149 ? 0.550 -11.190 -16.774 1.00 92.19 149 PRO A N 1
ATOM 1184 C CA . PRO A 1 149 ? -0.082 -11.770 -15.593 1.00 92.19 149 PRO A CA 1
ATOM 1185 C C . PRO A 1 149 ? 0.716 -12.992 -15.127 1.00 92.19 149 PRO A C 1
ATOM 1187 O O . PRO A 1 149 ? 1.111 -13.814 -15.949 1.00 92.19 149 PRO A O 1
ATOM 1190 N N . HIS A 1 150 ? 0.963 -13.116 -13.825 1.00 88.50 150 HIS A N 1
ATOM 1191 C CA . HIS A 1 150 ? 1.782 -14.207 -13.287 1.00 88.50 150 HIS A CA 1
ATOM 1192 C C . HIS A 1 150 ? 1.155 -15.587 -13.538 1.00 88.50 150 HIS A C 1
ATOM 1194 O O . HIS A 1 150 ? 1.857 -16.574 -13.726 1.00 88.50 150 HIS A O 1
ATOM 1200 N N . ASP A 1 151 ? -0.178 -15.640 -13.592 1.00 87.19 151 ASP A N 1
ATOM 1201 C CA . ASP A 1 151 ? -0.976 -16.827 -13.912 1.00 87.19 151 ASP A CA 1
ATOM 1202 C C . ASP A 1 151 ? -0.986 -17.178 -15.413 1.00 87.19 151 ASP A C 1
ATOM 1204 O O . ASP A 1 151 ? -1.574 -18.185 -15.797 1.00 87.19 151 ASP A O 1
ATOM 1208 N N . ALA A 1 152 ? -0.341 -16.381 -16.273 1.00 88.69 152 ALA A N 1
ATOM 1209 C CA . ALA A 1 152 ? -0.243 -16.668 -17.704 1.00 88.69 152 ALA A CA 1
ATOM 1210 C C . ALA A 1 152 ? 0.844 -17.703 -18.044 1.00 88.69 152 ALA A C 1
ATOM 1212 O O . ALA A 1 152 ? 0.829 -18.259 -19.144 1.00 88.69 152 ALA A O 1
ATOM 1213 N N . PHE A 1 153 ? 1.792 -17.956 -17.136 1.00 82.56 153 PHE A N 1
ATOM 1214 C CA . PHE A 1 153 ? 2.834 -18.961 -17.334 1.00 82.56 153 PHE A CA 1
ATOM 1215 C C . PHE A 1 153 ? 2.349 -20.334 -16.872 1.00 82.56 153 PHE A C 1
ATOM 1217 O O . PHE A 1 153 ? 1.863 -20.495 -15.755 1.00 82.56 153 PHE A O 1
ATOM 1224 N N . VAL A 1 154 ? 2.526 -21.337 -17.730 1.00 82.31 154 VAL A N 1
ATOM 1225 C CA . VAL A 1 154 ? 2.234 -22.739 -17.416 1.00 82.31 154 VAL A CA 1
ATOM 1226 C C . VAL A 1 154 ? 3.549 -23.446 -17.119 1.00 82.31 154 VAL A C 1
ATOM 1228 O O . VAL A 1 154 ? 4.502 -23.350 -17.895 1.00 82.31 154 VAL A O 1
ATOM 1231 N N . THR A 1 155 ? 3.616 -24.144 -15.988 1.00 80.06 155 THR A N 1
ATOM 1232 C CA . THR A 1 155 ? 4.766 -24.987 -15.655 1.00 80.06 155 THR A CA 1
ATOM 1233 C C . THR A 1 155 ? 4.813 -26.176 -16.605 1.00 80.06 155 THR A C 1
ATOM 1235 O O . THR A 1 155 ? 3.816 -26.864 -16.792 1.00 80.06 155 THR A O 1
ATOM 1238 N N . VAL A 1 156 ? 5.983 -26.427 -17.186 1.00 79.88 156 VAL A N 1
ATOM 1239 C CA . VAL A 1 156 ? 6.256 -27.653 -17.936 1.00 79.88 156 VAL A CA 1
ATOM 1240 C C . VAL A 1 156 ? 7.224 -28.476 -17.102 1.00 79.88 156 VAL A C 1
ATOM 1242 O O . VAL A 1 156 ? 8.379 -28.081 -16.935 1.00 79.88 156 VAL A O 1
ATOM 1245 N N . SER A 1 157 ? 6.755 -29.595 -16.552 1.00 78.06 157 SER A N 1
ATOM 1246 C CA . SER A 1 157 ? 7.622 -30.577 -15.903 1.00 78.06 157 SER A CA 1
ATOM 1247 C C . SER A 1 157 ? 7.960 -31.702 -16.883 1.00 78.06 157 SER A C 1
ATOM 1249 O O . SER A 1 157 ? 7.127 -32.133 -17.681 1.00 78.06 157 SER A O 1
ATOM 1251 N N . GLN A 1 158 ? 9.207 -32.172 -16.853 1.00 68.50 158 GLN A N 1
ATOM 1252 C CA . GLN A 1 158 ? 9.653 -33.254 -17.734 1.00 68.50 158 GLN A CA 1
ATOM 1253 C C . GLN A 1 158 ? 8.902 -34.569 -17.447 1.00 68.50 158 GLN A C 1
ATOM 1255 O O . GLN A 1 158 ? 8.678 -35.353 -18.367 1.00 68.50 158 GLN A O 1
ATOM 1260 N N . ASP A 1 159 ? 8.456 -34.770 -16.204 1.00 67.62 159 ASP A N 1
ATOM 1261 C CA . ASP A 1 159 ? 7.689 -35.943 -15.776 1.00 67.62 159 ASP A CA 1
ATOM 1262 C C . ASP A 1 159 ? 6.268 -35.980 -16.371 1.00 67.62 159 ASP A C 1
ATOM 1264 O O . ASP A 1 159 ? 5.788 -37.049 -16.743 1.00 67.62 159 ASP A O 1
ATOM 1268 N N . GLU A 1 160 ? 5.602 -34.831 -16.534 1.00 59.91 160 GLU A N 1
ATOM 1269 C CA . GLU A 1 160 ? 4.253 -34.758 -17.125 1.00 59.91 160 GLU A CA 1
ATOM 1270 C C . GLU A 1 160 ? 4.264 -34.945 -18.649 1.00 59.91 160 GLU A C 1
ATOM 1272 O O . GLU A 1 160 ? 3.341 -35.534 -19.209 1.00 59.91 160 GLU A O 1
ATOM 1277 N N . VAL A 1 161 ? 5.321 -34.495 -19.336 1.00 59.78 161 VAL A N 1
ATOM 1278 C CA . VAL A 1 161 ? 5.445 -34.618 -20.802 1.00 59.78 161 VAL A CA 1
ATOM 1279 C C . VAL A 1 161 ? 5.626 -36.077 -21.236 1.00 59.78 161 VAL A C 1
ATOM 1281 O O . VAL A 1 161 ? 5.092 -36.480 -22.268 1.00 59.78 161 VAL A O 1
ATOM 1284 N N . LEU A 1 162 ? 6.330 -36.888 -20.439 1.00 57.88 162 LEU A N 1
ATOM 1285 C CA . LEU A 1 162 ? 6.564 -38.307 -20.732 1.00 57.88 162 LEU A CA 1
ATOM 1286 C C . LEU A 1 162 ? 5.314 -39.182 -20.529 1.00 57.88 162 LEU A C 1
ATOM 1288 O O . LEU A 1 162 ? 5.196 -40.225 -21.166 1.00 57.88 162 LEU A O 1
ATOM 1292 N N . GLN A 1 163 ? 4.349 -38.757 -19.706 1.00 56.81 163 GLN A N 1
ATOM 1293 C CA . GLN A 1 163 ? 3.081 -39.484 -19.538 1.00 56.81 163 GLN A CA 1
ATOM 1294 C C . GLN A 1 163 ? 2.103 -39.278 -20.701 1.00 56.81 163 GLN A C 1
ATOM 1296 O O . GLN A 1 163 ? 1.233 -40.116 -20.924 1.00 56.81 163 GLN A O 1
ATOM 1301 N N . VAL A 1 164 ? 2.250 -38.194 -21.471 1.00 59.19 164 VAL A N 1
ATOM 1302 C CA . VAL A 1 164 ? 1.424 -37.944 -22.665 1.00 59.19 164 VAL A CA 1
ATOM 1303 C C . VAL A 1 164 ? 1.871 -38.820 -23.843 1.00 59.19 164 VAL A C 1
ATOM 1305 O O . VAL A 1 164 ? 1.046 -39.179 -24.676 1.00 59.19 164 VAL A O 1
ATOM 1308 N N . SER A 1 165 ? 3.145 -39.228 -23.902 1.00 54.00 165 SER A N 1
ATOM 1309 C CA . SER A 1 165 ? 3.664 -40.089 -24.979 1.00 54.00 165 SER A CA 1
ATOM 1310 C C . SER A 1 165 ? 3.297 -41.575 -24.868 1.00 54.00 165 SER A C 1
ATOM 1312 O O . SER A 1 165 ? 3.457 -42.291 -25.851 1.00 54.00 165 SER A O 1
ATOM 1314 N N . ASP A 1 166 ? 2.785 -42.036 -23.721 1.00 53.28 166 ASP A N 1
ATOM 1315 C CA . ASP A 1 166 ? 2.339 -43.429 -23.507 1.00 53.28 166 ASP A CA 1
ATOM 1316 C C . ASP A 1 166 ? 0.831 -43.629 -23.779 1.00 53.28 166 ASP A C 1
ATOM 1318 O O . ASP A 1 166 ? 0.258 -44.687 -23.499 1.00 53.28 166 ASP A O 1
ATOM 1322 N N . HIS A 1 167 ? 0.159 -42.605 -24.313 1.00 54.06 167 HIS A N 1
ATOM 1323 C CA . HIS A 1 167 ? -1.265 -42.630 -24.649 1.00 54.06 167 HIS A CA 1
ATOM 1324 C C . HIS A 1 167 ? -1.510 -42.183 -26.095 1.00 54.06 167 HIS A C 1
ATOM 1326 O O . HIS A 1 167 ? -2.281 -41.262 -26.353 1.00 54.06 167 HIS A O 1
ATOM 1332 N N . ASP A 1 168 ? -0.873 -42.869 -27.045 1.00 43.78 168 ASP A N 1
ATOM 1333 C CA . ASP A 1 168 ? -1.362 -42.933 -28.427 1.00 43.78 168 ASP A CA 1
ATOM 1334 C C . ASP A 1 168 ? -1.611 -44.421 -28.784 1.00 43.78 168 ASP A C 1
ATOM 1336 O O . ASP A 1 168 ? -0.726 -45.246 -28.528 1.00 43.78 168 ASP A O 1
ATOM 1340 N N . PRO A 1 169 ? -2.822 -44.796 -29.249 1.00 54.62 169 PRO A N 1
ATOM 1341 C CA . PRO A 1 169 ? -3.254 -46.183 -29.469 1.00 54.62 169 PRO A CA 1
ATOM 1342 C C . PRO A 1 169 ? -2.684 -46.860 -30.725 1.00 54.62 169 PRO A C 1
ATOM 1344 O O . PRO A 1 169 ? -2.353 -46.164 -31.711 1.00 54.62 169 PRO A O 1
#

Foldseek 3Di:
DDDLVNLLVLQQVQPQPVDPGGQVLLQQWQAWDDDFQEIETEGEDPDPPDPSVVVSVVVSFVSSCPDPRHPYYHYHYDCAPPRDSVSRNPDDSVFRHAFWFKKFKWFDADPPDDTDGPGIHTGNDDVVVVVSNCVRPVPDNTPDMDIDGPVVDDDDDPVVVVVVVVPDD

Radius of gyration: 20.57 Å; chains: 1; bounding box: 38×65×49 Å

Sequence (169 aa):
MISEEQVLRALQDVADPEFPTNIVDLGLICGVEVHESVVKVRVTFTAMGCPCMDWIQEDIKARLLSEAGVSRVQTEVTWDPVWTKRRIGAMKPSDVLRPRRKFDVFARRAAGDPLVMIGTIYAPELDLARVYAFTTYNEDPWYELRLAPHDAFVTVSQDEVLQVSDHDP

pLDDT: mean 84.8, std 11.4, range [43.78, 97.44]

Secondary structure (DSSP, 8-state):
---HHHHHHHHTT-B-TTSSSBTTTTT-EEEEEEETTEEEEEE--SSTT-THHHHHHHHHHHHHHTSTT--EEEEEE--SSPP-GGGTTTS-HHHHSSPPEEEEEEEESSTTSPPEEEEEEEESSHHHHHHHHHHHHTTS--SEEEEEEGGGPPP--HHHHHHHTT---